Protein AF-A0A931TRR0-F1 (afdb_monomer_lite)

Sequence (101 aa):
MIHKNVLIITSWSFNDALIQTYTLPYVEMISKQLSKDSKIFLVTLDREKSKNLVLNPKINLISFDYYPLGFKGIVMWLKLLFGLKRLIYKELIVTSLMLSQ

Structure (mmCIF, N/CA/C/O backbone):
data_AF-A0A931TRR0-F1
#
_entry.id   AF-A0A931TRR0-F1
#
loop_
_atom_site.group_PDB
_atom_site.id
_atom_site.type_symbol
_atom_site.label_atom_id
_atom_site.label_alt_id
_atom_site.label_comp_id
_atom_site.label_asym_id
_atom_site.label_entity_id
_atom_site.label_seq_id
_atom_site.pdbx_PDB_ins_code
_atom_site.Cartn_x
_atom_site.Cartn_y
_atom_site.Cartn_z
_atom_site.occupancy
_atom_site.B_iso_or_equiv
_atom_site.auth_seq_id
_atom_site.auth_comp_id
_atom_site.auth_asym_id
_atom_site.auth_atom_id
_atom_site.pdbx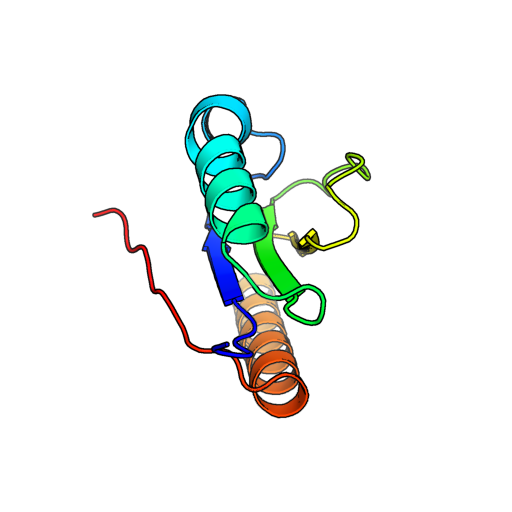_PDB_model_num
ATOM 1 N N . MET A 1 1 ? -21.261 -1.581 15.548 1.00 47.62 1 MET A N 1
ATOM 2 C CA . MET A 1 1 ? -20.104 -1.065 14.781 1.00 47.62 1 MET A CA 1
ATOM 3 C C . MET A 1 1 ? -19.892 -1.968 13.584 1.00 47.62 1 MET A C 1
ATOM 5 O O . MET A 1 1 ? -20.036 -3.174 13.716 1.00 47.62 1 MET A O 1
ATOM 9 N N . ILE A 1 2 ? -19.638 -1.395 12.414 1.00 50.09 2 ILE A N 1
ATOM 10 C CA . ILE A 1 2 ? -19.517 -2.160 11.176 1.00 50.09 2 ILE A CA 1
ATOM 11 C C . ILE A 1 2 ? -18.105 -2.769 11.119 1.00 50.09 2 ILE A C 1
ATOM 13 O O . ILE A 1 2 ? -17.133 -2.055 10.881 1.00 50.09 2 ILE A O 1
ATOM 17 N N . HIS A 1 3 ? -17.993 -4.077 11.358 1.00 60.91 3 HIS A N 1
ATOM 18 C CA . HIS A 1 3 ? -16.758 -4.836 11.152 1.00 60.91 3 HIS A CA 1
ATOM 19 C C . HIS A 1 3 ? -16.565 -5.050 9.652 1.00 60.91 3 HIS A C 1
ATOM 21 O O . HIS A 1 3 ? -17.121 -5.973 9.062 1.00 60.91 3 HIS A O 1
ATOM 27 N N . LYS A 1 4 ? -15.837 -4.135 9.014 1.00 71.00 4 LYS A N 1
ATOM 28 C CA . LYS A 1 4 ? -15.467 -4.247 7.603 1.00 71.00 4 LYS A CA 1
ATOM 29 C C . LYS A 1 4 ? -13.958 -4.181 7.477 1.00 71.00 4 LYS A C 1
ATOM 31 O O . LYS A 1 4 ? -13.335 -3.262 8.008 1.00 71.00 4 LYS A O 1
ATOM 36 N N . ASN A 1 5 ? -13.398 -5.160 6.786 1.00 77.62 5 ASN A N 1
ATOM 37 C CA . ASN A 1 5 ? -12.049 -5.076 6.258 1.00 77.62 5 ASN A CA 1
ATOM 38 C C . ASN A 1 5 ? -12.088 -4.251 4.968 1.00 77.62 5 ASN A C 1
ATOM 40 O O . ASN A 1 5 ? -13.082 -4.300 4.237 1.00 77.62 5 ASN A O 1
ATOM 44 N N . VAL A 1 6 ? -11.034 -3.479 4.709 1.00 78.62 6 VAL A N 1
ATOM 45 C CA . VAL A 1 6 ? -10.946 -2.566 3.559 1.00 78.62 6 VAL A CA 1
ATOM 46 C C . VAL A 1 6 ? -9.760 -2.964 2.691 1.00 78.62 6 VAL A C 1
ATOM 48 O O . VAL A 1 6 ? -8.672 -3.209 3.202 1.00 78.62 6 VAL A O 1
ATOM 51 N N . LEU A 1 7 ? -9.976 -3.030 1.378 1.00 81.50 7 LEU A N 1
ATOM 52 C CA . LEU A 1 7 ? -8.949 -3.309 0.379 1.00 81.50 7 LEU A CA 1
ATOM 53 C C . LEU A 1 7 ? -8.812 -2.081 -0.504 1.00 81.50 7 LEU A C 1
ATOM 55 O O . LEU A 1 7 ? -9.767 -1.690 -1.173 1.00 81.50 7 LEU A O 1
ATOM 59 N N . ILE A 1 8 ? -7.623 -1.501 -0.504 1.00 80.06 8 ILE A N 1
ATOM 60 C CA . ILE A 1 8 ? -7.266 -0.346 -1.317 1.00 80.06 8 ILE A CA 1
ATOM 61 C C . ILE A 1 8 ? -6.260 -0.843 -2.343 1.00 80.06 8 ILE A C 1
ATOM 63 O O . ILE A 1 8 ? -5.245 -1.417 -1.967 1.00 80.06 8 ILE A O 1
ATOM 67 N N . ILE A 1 9 ? -6.549 -0.662 -3.628 1.00 76.69 9 ILE A N 1
ATOM 68 C CA . ILE A 1 9 ? -5.662 -1.070 -4.720 1.00 76.69 9 ILE A CA 1
ATOM 69 C C . ILE A 1 9 ? -5.211 0.196 -5.433 1.00 76.69 9 ILE A C 1
ATOM 71 O O . ILE A 1 9 ? -6.048 0.999 -5.836 1.00 76.69 9 ILE A O 1
ATOM 75 N N . THR A 1 10 ? -3.905 0.366 -5.596 1.00 76.19 10 THR A N 1
ATOM 76 C CA . THR A 1 10 ? -3.330 1.493 -6.330 1.00 76.19 10 THR A CA 1
ATOM 77 C C . THR A 1 10 ? -2.246 1.023 -7.293 1.00 76.19 10 THR A C 1
ATOM 79 O O . THR A 1 10 ? -1.494 0.086 -7.015 1.00 76.19 10 THR A O 1
ATOM 82 N N . SER A 1 11 ? -2.185 1.674 -8.455 1.00 70.38 11 SER A N 1
ATOM 83 C CA . SER A 1 11 ? -1.156 1.454 -9.474 1.00 70.38 11 SER A CA 1
ATOM 84 C C . SER A 1 11 ? 0.151 2.195 -9.190 1.00 70.38 11 SER A C 1
ATOM 86 O O . SER A 1 11 ? 1.103 2.047 -9.950 1.00 70.38 11 SER A O 1
ATOM 88 N N . TRP A 1 12 ? 0.178 3.024 -8.148 1.00 72.19 12 TRP A N 1
ATOM 89 C CA . TRP A 1 12 ? 1.322 3.850 -7.787 1.00 72.19 12 TRP A CA 1
ATOM 90 C C . TRP A 1 12 ? 2.212 3.152 -6.757 1.00 72.19 12 TRP A C 1
ATOM 92 O O . TRP A 1 12 ? 1.729 2.397 -5.905 1.00 72.19 12 TRP A O 1
ATOM 102 N N . SER A 1 13 ? 3.511 3.451 -6.814 1.00 73.44 13 SER A N 1
ATOM 103 C CA . SER A 1 13 ? 4.470 3.019 -5.797 1.00 73.44 13 SER A CA 1
ATOM 104 C C . SER A 1 13 ? 4.087 3.597 -4.437 1.00 73.44 13 SER A C 1
ATOM 106 O O . SER A 1 13 ? 3.710 4.763 -4.327 1.00 73.44 13 SER A O 1
ATOM 108 N N . PHE A 1 14 ? 4.235 2.806 -3.372 1.00 74.25 14 PHE A N 1
ATOM 109 C CA . PHE A 1 14 ? 4.024 3.320 -2.016 1.00 74.25 14 PHE A CA 1
ATOM 110 C C . PHE A 1 14 ? 5.040 4.415 -1.658 1.00 74.25 14 PHE A C 1
ATOM 112 O O . PHE A 1 14 ? 4.746 5.316 -0.877 1.00 74.25 14 PHE A O 1
ATOM 119 N N . ASN A 1 15 ? 6.237 4.345 -2.244 1.00 73.31 15 ASN A N 1
ATOM 120 C CA . ASN A 1 15 ? 7.299 5.307 -1.992 1.00 73.31 15 ASN A CA 1
ATOM 121 C C . ASN A 1 15 ? 7.140 6.601 -2.810 1.00 73.31 15 ASN A C 1
ATOM 123 O O . ASN A 1 15 ? 7.952 7.511 -2.667 1.00 73.31 15 ASN A O 1
ATOM 127 N N . ASP A 1 16 ? 6.109 6.694 -3.653 1.00 75.12 16 ASP A N 1
ATOM 128 C CA . ASP A 1 16 ? 5.821 7.898 -4.421 1.00 75.12 16 ASP A CA 1
ATOM 129 C C . ASP A 1 16 ? 5.422 9.050 -3.481 1.00 75.12 16 ASP A C 1
ATOM 131 O O . ASP A 1 16 ? 4.552 8.903 -2.613 1.00 75.12 16 ASP A O 1
ATOM 135 N N . ALA A 1 17 ? 6.053 10.214 -3.654 1.00 76.31 17 ALA A N 1
ATOM 136 C CA . ALA A 1 17 ? 5.791 11.398 -2.840 1.00 76.31 17 ALA A CA 1
ATOM 137 C C . ALA A 1 17 ? 4.318 11.834 -2.920 1.00 76.31 17 ALA A C 1
ATOM 139 O O . ALA A 1 17 ? 3.769 12.344 -1.939 1.00 76.31 17 ALA A O 1
ATOM 140 N N . LEU A 1 18 ? 3.649 11.585 -4.050 1.00 75.56 18 LEU A N 1
ATOM 141 C CA . LEU A 1 18 ? 2.230 11.891 -4.221 1.00 75.56 18 LEU A CA 1
ATOM 142 C C . LEU A 1 18 ? 1.339 10.961 -3.389 1.00 75.56 18 LEU A C 1
ATOM 144 O O . LEU A 1 18 ? 0.372 11.415 -2.775 1.00 75.56 18 LEU A O 1
ATOM 148 N N . ILE A 1 19 ? 1.684 9.674 -3.302 1.00 74.88 19 ILE A N 1
ATOM 149 C CA . ILE A 1 19 ? 0.956 8.707 -2.472 1.00 74.88 19 ILE A CA 1
ATOM 150 C C . ILE A 1 19 ? 1.121 9.052 -0.991 1.00 74.88 19 ILE A C 1
ATOM 152 O O . ILE A 1 19 ? 0.128 9.079 -0.262 1.00 74.88 19 ILE A O 1
ATOM 156 N N . GLN A 1 20 ? 2.338 9.379 -0.553 1.00 77.12 20 GLN A N 1
ATOM 157 C CA . GLN A 1 20 ? 2.594 9.746 0.842 1.00 77.12 20 GLN A CA 1
ATOM 158 C C . GLN A 1 20 ? 1.909 11.058 1.242 1.00 77.12 20 GLN A C 1
ATOM 160 O O . GLN A 1 20 ? 1.362 11.147 2.338 1.00 77.12 20 GLN A O 1
ATOM 165 N N . THR A 1 21 ? 1.892 12.056 0.355 1.00 79.69 21 THR A N 1
ATOM 166 C CA . THR A 1 21 ? 1.337 13.382 0.672 1.00 79.69 21 THR A CA 1
ATOM 167 C C . THR A 1 21 ? -0.186 13.416 0.579 1.00 79.69 21 THR A C 1
ATOM 169 O O . THR A 1 21 ? -0.833 14.078 1.387 1.00 79.69 21 THR A O 1
ATOM 172 N N . TYR A 1 22 ? -0.775 12.700 -0.385 1.00 77.38 22 TYR A N 1
ATOM 173 C CA . TYR A 1 22 ? -2.211 12.791 -0.648 1.00 77.38 22 TYR A CA 1
ATOM 174 C C . TYR A 1 22 ? -2.983 11.545 -0.258 1.00 77.38 22 TYR A C 1
ATOM 176 O O . TYR A 1 22 ? -4.068 11.677 0.281 1.00 77.38 22 TYR A O 1
ATOM 184 N N . THR A 1 23 ? -2.469 10.339 -0.493 1.00 80.81 23 THR A N 1
ATOM 185 C CA . THR A 1 23 ? -3.260 9.112 -0.286 1.00 80.81 23 THR A CA 1
ATOM 186 C C . THR A 1 23 ? -3.170 8.613 1.150 1.00 80.81 23 THR A C 1
ATOM 188 O O . THR A 1 23 ? -4.191 8.281 1.753 1.00 80.81 23 THR A O 1
ATOM 191 N N . LEU A 1 24 ? -1.966 8.591 1.725 1.00 81.31 24 LEU A N 1
ATOM 192 C CA . LEU A 1 24 ? -1.731 8.048 3.061 1.00 81.31 24 LEU A CA 1
ATOM 193 C C . LEU A 1 24 ? -2.568 8.735 4.162 1.00 81.31 24 LEU A C 1
ATOM 195 O O . LEU A 1 24 ? -3.178 8.005 4.948 1.00 81.31 24 LEU A O 1
ATOM 199 N N . PRO A 1 25 ? -2.725 10.077 4.190 1.00 82.69 25 PRO A N 1
ATOM 200 C CA . PRO A 1 25 ? -3.578 10.736 5.179 1.00 82.69 25 PRO A CA 1
ATOM 201 C C . PRO A 1 25 ? -5.036 10.263 5.129 1.00 82.69 25 PRO A C 1
ATOM 203 O O . PRO A 1 25 ? -5.654 10.058 6.175 1.00 82.69 25 PRO A O 1
ATOM 206 N N . TYR A 1 26 ? -5.587 10.009 3.935 1.00 82.19 26 TYR A N 1
ATOM 207 C CA . TYR A 1 26 ? -6.947 9.475 3.809 1.00 82.19 26 TYR A CA 1
ATOM 208 C C . TYR A 1 26 ? -7.043 8.037 4.319 1.00 82.19 26 TYR A C 1
ATOM 210 O O . TYR A 1 26 ? -7.995 7.705 5.026 1.00 82.19 26 TYR A O 1
ATOM 218 N N . VAL A 1 27 ? -6.053 7.188 4.023 1.00 82.06 27 VAL A N 1
ATOM 219 C CA . VAL A 1 27 ? -6.013 5.809 4.541 1.00 82.06 27 VAL A CA 1
ATOM 220 C C . VAL A 1 27 ? -5.960 5.806 6.070 1.00 82.06 27 VAL A C 1
ATOM 222 O O . VAL A 1 27 ? -6.667 5.032 6.720 1.00 82.06 27 VAL A O 1
ATOM 225 N N . GLU A 1 28 ? -5.182 6.710 6.665 1.00 83.56 28 GLU A N 1
ATOM 226 C CA . GLU A 1 28 ? -5.128 6.882 8.114 1.00 83.56 28 GLU A CA 1
ATOM 227 C C . GLU A 1 28 ? -6.456 7.374 8.696 1.00 83.56 28 GLU A C 1
ATOM 229 O O . GLU A 1 28 ? -6.908 6.838 9.711 1.00 83.56 28 GLU A O 1
ATOM 234 N N . MET A 1 29 ? -7.120 8.343 8.059 1.00 82.69 29 MET A N 1
ATOM 235 C CA . MET A 1 29 ? -8.448 8.807 8.481 1.00 82.69 29 MET A CA 1
ATOM 236 C C . MET A 1 29 ? -9.480 7.675 8.451 1.00 82.69 29 MET A C 1
ATOM 238 O O . MET A 1 29 ? -10.221 7.496 9.419 1.00 82.69 29 MET A O 1
ATOM 242 N N . ILE A 1 30 ? -9.474 6.857 7.395 1.00 81.25 30 ILE A N 1
ATOM 243 C CA . ILE A 1 30 ? -10.324 5.665 7.287 1.00 81.25 30 ILE A CA 1
ATOM 244 C C . ILE A 1 30 ? -10.001 4.682 8.423 1.00 81.25 30 ILE A C 1
ATOM 246 O O . ILE A 1 30 ? -10.907 4.184 9.090 1.00 81.25 30 ILE A O 1
ATOM 250 N N . SER A 1 31 ? -8.716 4.454 8.723 1.00 81.75 31 SER A N 1
ATOM 251 C CA . SER A 1 31 ? -8.287 3.546 9.802 1.00 81.75 31 SER A CA 1
ATOM 252 C C . SER A 1 31 ? -8.791 3.952 11.193 1.00 81.75 31 SER A C 1
ATOM 254 O O . SER A 1 31 ? -9.052 3.085 12.034 1.00 81.75 31 SER A O 1
ATOM 256 N N . LYS A 1 32 ? -8.957 5.262 11.426 1.00 83.19 32 LYS A N 1
ATOM 257 C CA . LYS A 1 32 ? -9.477 5.826 12.680 1.00 83.19 32 LYS A CA 1
ATOM 258 C C . LYS A 1 32 ? -10.988 5.634 12.824 1.00 83.19 32 LYS A C 1
ATOM 260 O O . LYS A 1 32 ? -11.470 5.532 13.947 1.00 83.19 32 LYS A O 1
ATOM 265 N N . GLN A 1 33 ? -11.723 5.566 11.714 1.00 81.88 33 GLN A N 1
ATOM 266 C CA . GLN A 1 33 ? -13.176 5.341 11.699 1.00 81.88 33 GLN A CA 1
ATOM 267 C C . GLN A 1 33 ? -13.560 3.856 11.729 1.00 81.88 33 GLN A C 1
ATOM 269 O O . GLN A 1 33 ? -14.691 3.504 12.068 1.00 81.88 33 GLN A O 1
ATOM 274 N N . LEU A 1 34 ? -12.625 2.975 11.380 1.00 79.00 34 LEU A N 1
ATOM 275 C CA . LEU A 1 34 ? -12.823 1.534 11.411 1.00 79.00 34 LEU A CA 1
ATOM 276 C C . LEU A 1 34 ? -12.714 0.962 12.833 1.00 79.00 34 LEU A C 1
ATOM 278 O O . LEU A 1 34 ? -11.951 1.439 13.679 1.00 79.00 34 LEU A O 1
ATOM 282 N N . SER A 1 35 ? -13.459 -0.122 13.077 1.00 76.81 35 SER A N 1
ATOM 283 C CA . SER A 1 35 ? -13.418 -0.862 14.344 1.00 76.81 35 SER A CA 1
ATOM 284 C C . SER A 1 35 ? -11.995 -1.342 14.684 1.00 76.81 35 SER A C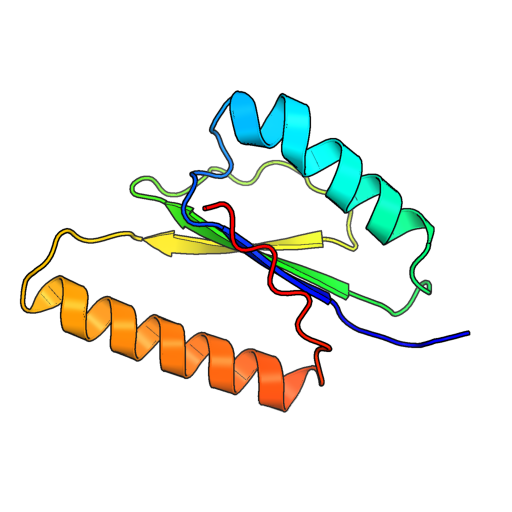 1
ATOM 286 O O . SER A 1 35 ? -11.124 -1.423 13.815 1.00 76.81 35 SER A O 1
ATOM 288 N N . LYS A 1 36 ? -11.706 -1.631 15.961 1.00 73.94 36 LYS A N 1
ATOM 289 C CA . LYS A 1 36 ? -10.363 -2.091 16.373 1.00 73.94 36 LYS A CA 1
ATOM 290 C C . LYS A 1 36 ? -9.937 -3.389 15.677 1.00 73.94 36 LYS A C 1
ATOM 292 O O . LYS A 1 36 ? -8.751 -3.532 15.407 1.00 73.94 36 LYS A O 1
ATOM 297 N N . ASP A 1 37 ? -10.898 -4.234 15.315 1.00 76.81 37 ASP A N 1
ATOM 298 C CA . ASP A 1 37 ? -10.667 -5.525 14.655 1.00 76.81 37 ASP A CA 1
ATOM 299 C C . ASP A 1 37 ? -10.618 -5.437 13.120 1.00 76.81 37 ASP A C 1
ATOM 301 O O . ASP A 1 37 ? -10.283 -6.411 12.449 1.00 76.81 37 ASP A O 1
ATOM 305 N N . SER A 1 38 ? -10.949 -4.277 12.547 1.00 77.50 38 SER A N 1
ATOM 306 C CA . SER A 1 38 ? -10.898 -4.049 11.102 1.00 77.50 38 SER A CA 1
ATOM 307 C C . SER A 1 38 ? -9.461 -3.876 10.614 1.00 77.50 38 SER A C 1
ATOM 309 O O . SER A 1 38 ? -8.696 -3.085 11.171 1.00 77.50 38 SER A O 1
ATOM 311 N N . LYS A 1 39 ? -9.127 -4.542 9.506 1.00 78.50 39 LYS A N 1
ATOM 312 C CA . LYS A 1 39 ? -7.834 -4.416 8.820 1.00 78.50 39 LYS A CA 1
ATOM 313 C C . LYS A 1 39 ? -7.975 -3.633 7.519 1.00 78.50 39 LYS A C 1
ATOM 315 O O . LYS A 1 39 ? -8.958 -3.796 6.791 1.00 78.50 39 LYS A O 1
ATOM 320 N N . ILE A 1 40 ? -6.966 -2.825 7.207 1.00 81.12 40 ILE A N 1
ATOM 321 C CA . ILE A 1 40 ? -6.809 -2.209 5.888 1.00 81.12 40 ILE A CA 1
ATOM 322 C C . ILE A 1 40 ? -5.694 -2.943 5.152 1.00 81.12 40 ILE A C 1
ATOM 324 O O . ILE A 1 40 ? -4.586 -3.068 5.666 1.00 81.12 40 ILE A O 1
ATOM 328 N N . PHE A 1 41 ? -5.980 -3.406 3.943 1.00 80.19 41 PHE A N 1
ATOM 329 C CA . PHE A 1 41 ? -5.009 -3.998 3.035 1.00 80.19 41 PHE A CA 1
ATOM 330 C C . PHE A 1 41 ? -4.739 -3.007 1.908 1.00 80.19 41 PHE A C 1
ATOM 332 O O . PHE A 1 41 ? -5.625 -2.743 1.095 1.00 80.19 41 PHE A O 1
ATOM 339 N N . LEU A 1 42 ? -3.535 -2.443 1.873 1.00 79.50 42 LEU A N 1
ATOM 340 C CA . LEU A 1 42 ? -3.106 -1.530 0.819 1.00 79.50 42 LEU A CA 1
ATOM 341 C C . LEU A 1 42 ? -2.253 -2.305 -0.181 1.00 79.50 42 LEU A C 1
ATOM 343 O O . LEU A 1 42 ? -1.117 -2.669 0.111 1.00 79.50 42 LEU A O 1
ATOM 347 N N . VAL A 1 43 ? -2.827 -2.578 -1.346 1.00 78.62 43 VAL A N 1
ATOM 348 C CA . VAL A 1 43 ? -2.171 -3.262 -2.453 1.00 78.62 43 VAL A CA 1
ATOM 349 C C . VAL A 1 43 ? -1.569 -2.225 -3.387 1.00 78.62 43 VAL A C 1
ATOM 351 O O . VAL A 1 43 ? -2.301 -1.433 -3.983 1.00 78.62 43 VAL A O 1
ATOM 354 N N . THR A 1 44 ? -0.249 -2.251 -3.535 1.00 77.44 44 THR A N 1
ATOM 355 C CA . THR A 1 44 ? 0.473 -1.373 -4.460 1.00 77.44 44 THR A CA 1
ATOM 356 C C . THR A 1 44 ? 1.128 -2.185 -5.568 1.00 77.44 44 THR A C 1
ATOM 358 O O . THR A 1 44 ? 1.642 -3.284 -5.344 1.00 77.44 44 THR A O 1
ATOM 361 N N . LEU A 1 45 ? 1.087 -1.652 -6.785 1.00 72.38 45 LEU A N 1
ATOM 362 C CA . LEU A 1 45 ? 1.859 -2.156 -7.916 1.00 72.38 45 LEU A CA 1
ATOM 363 C C . LEU A 1 45 ? 3.141 -1.342 -7.995 1.00 72.38 45 LEU A C 1
ATOM 365 O O . LEU A 1 45 ? 3.116 -0.184 -8.399 1.00 72.38 45 LEU A O 1
ATOM 369 N N . ASP A 1 46 ? 4.251 -1.939 -7.584 1.00 67.62 46 ASP A N 1
ATOM 370 C CA . ASP A 1 46 ? 5.526 -1.242 -7.503 1.00 67.62 46 ASP A CA 1
ATOM 371 C C . ASP A 1 46 ? 6.563 -1.943 -8.375 1.0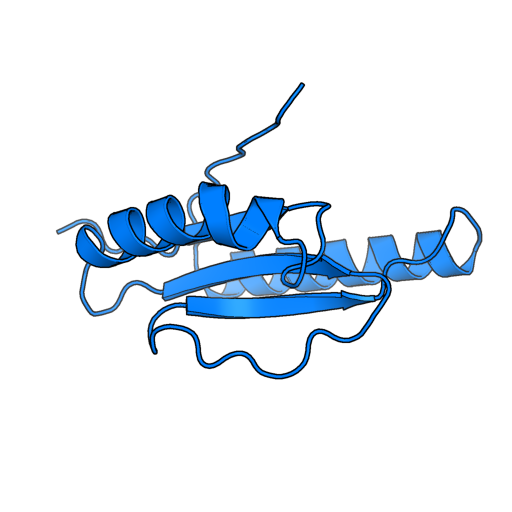0 67.62 46 ASP A C 1
ATOM 373 O O . ASP A 1 46 ? 6.606 -3.168 -8.436 1.00 67.62 46 ASP A O 1
ATOM 377 N N . ARG A 1 47 ? 7.392 -1.184 -9.092 1.00 62.91 47 ARG A N 1
ATOM 378 C CA . ARG A 1 47 ? 8.521 -1.772 -9.840 1.00 62.91 47 ARG A CA 1
ATOM 379 C C . ARG A 1 47 ? 9.690 -2.084 -8.915 1.00 62.91 47 ARG A C 1
ATOM 381 O O . ARG A 1 47 ? 10.514 -2.934 -9.240 1.00 62.91 47 ARG A O 1
ATOM 388 N N . GLU A 1 48 ? 9.744 -1.413 -7.770 1.00 59.94 48 GLU A N 1
ATOM 389 C CA . GLU A 1 48 ? 10.763 -1.608 -6.755 1.00 59.94 48 GLU A CA 1
ATOM 390 C C . GLU A 1 48 ? 10.121 -2.152 -5.481 1.00 59.94 48 GLU A C 1
ATOM 392 O O . GLU A 1 4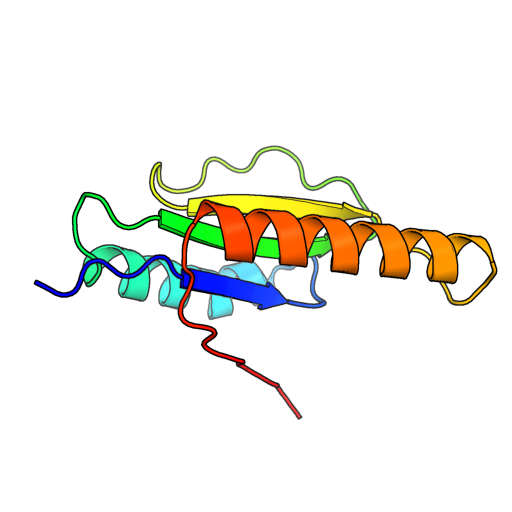8 ? 9.030 -1.747 -5.083 1.00 59.94 48 GLU A O 1
ATOM 397 N N . LYS A 1 49 ? 10.796 -3.088 -4.806 1.00 57.28 49 LYS A N 1
ATOM 398 C CA . LYS A 1 49 ? 10.325 -3.575 -3.508 1.00 57.28 49 LYS A CA 1
ATOM 399 C C . LYS A 1 49 ? 10.381 -2.426 -2.508 1.00 57.28 49 LYS A C 1
ATOM 401 O O . LYS A 1 49 ? 11.448 -2.105 -1.987 1.00 57.28 49 LYS A O 1
ATOM 406 N N . SER A 1 50 ? 9.222 -1.829 -2.246 1.00 54.62 50 SER A N 1
ATOM 407 C CA . SER A 1 50 ? 9.029 -0.845 -1.188 1.00 54.62 50 SER A CA 1
ATOM 408 C C . SER A 1 50 ? 9.632 -1.379 0.118 1.00 54.62 50 SER A C 1
ATOM 410 O O . SER A 1 50 ? 9.242 -2.438 0.620 1.00 54.62 50 SER A O 1
ATOM 412 N N . LYS A 1 51 ? 10.653 -0.679 0.629 1.00 52.16 51 LYS A N 1
ATOM 413 C CA . LYS A 1 51 ? 11.250 -0.956 1.940 1.00 52.16 51 LYS A CA 1
ATOM 414 C C . LYS A 1 51 ? 10.162 -0.785 2.994 1.00 52.16 51 LYS A C 1
ATOM 416 O O . LYS A 1 51 ? 9.401 0.169 2.900 1.00 52.16 51 LYS A O 1
ATOM 421 N N . ASN A 1 52 ? 10.125 -1.692 3.975 1.00 51.38 52 ASN A N 1
ATOM 422 C CA . ASN A 1 52 ? 9.213 -1.684 5.125 1.00 51.38 52 ASN A CA 1
ATOM 423 C C . ASN A 1 52 ? 9.135 -0.294 5.776 1.00 51.38 52 ASN A C 1
ATOM 425 O O . ASN A 1 52 ? 9.887 0.019 6.697 1.00 51.38 52 ASN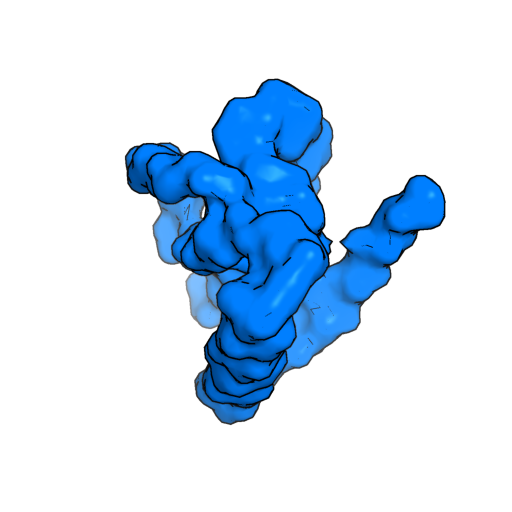 A O 1
ATOM 429 N N . LEU A 1 53 ? 8.231 0.544 5.284 1.00 56.53 53 LEU A N 1
ATOM 430 C CA . LEU A 1 53 ? 7.849 1.782 5.927 1.00 56.53 53 LEU A CA 1
ATOM 431 C C . LEU A 1 53 ? 6.877 1.384 7.032 1.00 56.53 53 LEU A C 1
ATOM 433 O O . LEU A 1 53 ? 5.919 0.644 6.798 1.00 56.53 53 LEU A O 1
ATOM 437 N N . VAL A 1 54 ? 7.197 1.797 8.256 1.00 52.84 54 VAL A N 1
ATOM 438 C CA . VAL A 1 54 ? 6.435 1.471 9.462 1.00 52.84 54 VAL A CA 1
ATOM 439 C C . VAL A 1 54 ? 5.070 2.143 9.354 1.00 52.84 54 VAL A C 1
ATOM 441 O O . VAL A 1 54 ? 4.894 3.305 9.701 1.00 52.84 54 VAL A O 1
ATOM 444 N N . LEU A 1 55 ? 4.113 1.409 8.802 1.00 62.31 55 LEU A N 1
ATOM 445 C CA . LEU A 1 55 ? 2.715 1.793 8.748 1.00 62.31 55 LEU A CA 1
ATOM 446 C C . LEU A 1 55 ? 2.043 1.490 10.088 1.00 62.31 55 LEU A C 1
ATOM 448 O O . LEU A 1 55 ? 2.501 0.647 10.864 1.00 62.31 55 LEU A O 1
ATOM 452 N N . ASN A 1 56 ? 0.927 2.174 10.347 1.00 63.94 56 ASN A N 1
ATOM 453 C CA . ASN A 1 56 ? 0.042 1.865 11.468 1.00 63.94 56 ASN A CA 1
ATOM 454 C C . ASN A 1 56 ? -0.199 0.344 11.563 1.00 63.94 56 ASN A C 1
ATOM 456 O O . ASN A 1 56 ? -0.444 -0.284 10.533 1.00 63.94 56 ASN A O 1
ATOM 460 N N . PRO A 1 57 ? -0.253 -0.254 12.768 1.00 68.06 57 PRO A N 1
ATOM 461 C CA . PRO A 1 57 ? -0.390 -1.707 12.946 1.00 68.06 57 PRO A CA 1
ATOM 462 C C . PRO A 1 57 ? -1.685 -2.298 12.354 1.00 68.06 57 PRO A C 1
ATOM 464 O O . PRO A 1 57 ? -1.827 -3.513 12.256 1.00 68.06 57 PRO A O 1
ATOM 467 N N . LYS A 1 58 ? -2.641 -1.448 11.955 1.00 69.94 58 LYS A N 1
ATOM 468 C CA . LYS A 1 58 ? -3.882 -1.831 11.267 1.00 69.94 58 LYS A CA 1
ATOM 469 C C . LYS A 1 58 ? -3.777 -1.874 9.735 1.00 69.94 58 LYS A C 1
ATOM 471 O O . LYS A 1 58 ? -4.709 -2.360 9.091 1.00 69.94 58 LYS A O 1
ATOM 476 N N . ILE A 1 59 ? -2.709 -1.328 9.152 1.00 73.50 59 ILE A N 1
ATOM 477 C CA . ILE A 1 59 ? -2.521 -1.209 7.704 1.00 73.50 59 ILE A CA 1
ATOM 478 C C . ILE A 1 59 ? -1.476 -2.233 7.263 1.00 73.50 59 ILE A C 1
ATOM 480 O O . ILE A 1 59 ? -0.288 -2.092 7.538 1.00 73.50 59 ILE A O 1
ATOM 484 N N . ASN A 1 60 ? -1.926 -3.251 6.540 1.00 75.94 60 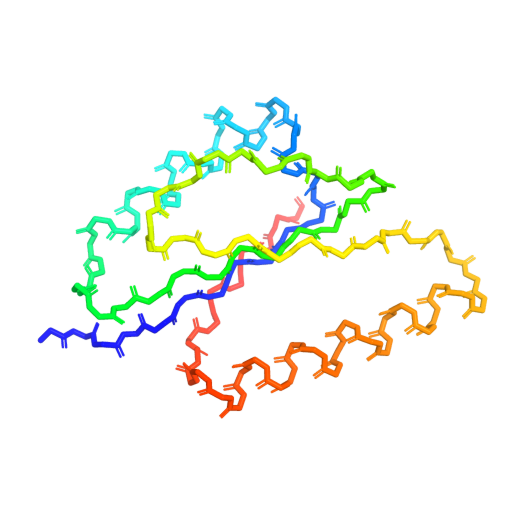ASN A N 1
ATOM 485 C CA . ASN A 1 60 ? -1.064 -4.246 5.920 1.00 75.94 60 ASN A CA 1
ATOM 486 C C . ASN A 1 60 ? -0.769 -3.830 4.477 1.00 75.94 60 ASN A C 1
ATOM 488 O O . ASN A 1 60 ? -1.666 -3.834 3.630 1.00 75.94 60 ASN A O 1
ATOM 492 N N . LEU A 1 61 ? 0.489 -3.490 4.195 1.00 73.56 61 LEU A N 1
ATOM 493 C CA . LEU A 1 61 ? 0.962 -3.223 2.839 1.00 73.56 61 LEU A CA 1
ATOM 494 C C . LEU A 1 61 ? 1.230 -4.546 2.112 1.00 73.56 61 LEU A C 1
ATOM 496 O O . LEU A 1 61 ? 1.948 -5.408 2.616 1.00 73.56 61 LEU A O 1
ATOM 500 N N . ILE A 1 62 ? 0.676 -4.696 0.913 1.00 74.62 62 ILE A N 1
ATOM 501 C CA . ILE A 1 62 ? 0.946 -5.817 0.015 1.00 74.62 62 ILE A CA 1
ATOM 502 C C . ILE A 1 62 ? 1.468 -5.232 -1.296 1.00 74.62 62 ILE A C 1
ATOM 504 O O . ILE A 1 62 ? 0.697 -4.762 -2.128 1.00 74.62 62 ILE A O 1
ATOM 508 N N . SER A 1 63 ? 2.782 -5.258 -1.489 1.00 72.75 63 SER A N 1
ATOM 509 C CA . SER A 1 63 ? 3.399 -4.832 -2.742 1.00 72.75 63 SER A CA 1
ATOM 510 C C . SER A 1 63 ? 3.486 -5.996 -3.729 1.00 72.75 63 SER A C 1
ATOM 512 O O . SER A 1 63 ? 3.866 -7.116 -3.377 1.00 72.75 63 SER A O 1
ATOM 514 N N . PHE A 1 64 ? 3.126 -5.733 -4.983 1.00 71.06 64 PHE A N 1
ATOM 515 C CA . PHE A 1 64 ? 3.347 -6.639 -6.104 1.00 71.06 64 PHE A CA 1
ATOM 516 C C . PHE A 1 64 ? 4.350 -6.021 -7.073 1.00 71.06 64 PHE A C 1
ATOM 518 O O . PHE A 1 64 ? 4.176 -4.877 -7.488 1.00 71.06 64 PHE A O 1
ATOM 525 N N . ASP A 1 65 ? 5.354 -6.809 -7.461 1.00 71.38 65 ASP A N 1
ATOM 526 C CA . ASP A 1 65 ? 6.355 -6.413 -8.453 1.00 71.38 65 ASP A CA 1
ATOM 527 C C . ASP A 1 65 ? 5.678 -6.212 -9.825 1.00 71.38 65 ASP A C 1
ATOM 529 O O . ASP A 1 65 ? 5.184 -7.176 -10.419 1.00 71.38 65 ASP A O 1
ATOM 533 N N . TYR A 1 66 ? 5.643 -4.975 -10.331 1.00 68.38 66 TYR A N 1
ATOM 534 C CA . TYR A 1 66 ? 5.073 -4.627 -11.633 1.00 68.38 66 TYR A CA 1
ATOM 535 C C . TYR A 1 66 ? 6.020 -5.014 -12.778 1.00 68.38 66 TYR A C 1
ATOM 537 O O . TYR A 1 66 ? 7.153 -4.535 -12.853 1.00 68.38 66 TYR A O 1
ATOM 545 N N . TYR A 1 67 ? 5.528 -5.805 -13.735 1.00 65.19 67 TYR A N 1
ATOM 546 C CA . TYR A 1 67 ? 6.245 -6.167 -14.960 1.00 65.19 67 TYR A CA 1
ATOM 547 C C . TYR A 1 67 ? 5.566 -5.554 -16.196 1.00 65.19 67 TYR A C 1
ATOM 549 O O . TYR A 1 67 ? 4.342 -5.656 -16.321 1.00 65.19 67 TYR A O 1
ATOM 557 N N . PRO A 1 68 ? 6.328 -4.962 -17.140 1.00 67.00 68 PRO A N 1
ATOM 558 C CA . PRO A 1 68 ? 5.772 -4.471 -18.399 1.00 67.00 68 PRO A CA 1
ATOM 559 C C . PRO A 1 68 ? 5.117 -5.602 -19.215 1.00 67.00 68 PRO A C 1
ATOM 561 O O . PRO A 1 68 ? 5.470 -6.778 -19.077 1.00 67.00 68 PRO A O 1
ATOM 564 N N . LEU A 1 69 ? 4.141 -5.229 -20.054 1.00 57.28 69 LEU A N 1
ATOM 565 C CA . LEU A 1 69 ? 3.311 -6.130 -20.864 1.00 57.28 69 LEU A CA 1
ATOM 566 C C . LEU A 1 69 ? 4.160 -7.125 -21.678 1.00 57.28 69 LEU A C 1
ATOM 568 O O . LEU A 1 69 ? 4.893 -6.757 -22.589 1.00 57.28 69 LEU A O 1
ATOM 572 N N . GLY A 1 70 ? 4.033 -8.404 -21.323 1.00 74.38 70 GLY A N 1
ATOM 573 C CA . GLY A 1 70 ? 4.695 -9.560 -21.928 1.00 74.38 70 GLY A CA 1
ATOM 574 C C . GLY A 1 70 ? 4.250 -10.846 -21.220 1.00 74.38 70 GLY A C 1
ATOM 575 O O . GLY A 1 70 ? 3.441 -10.789 -20.292 1.00 74.38 70 GLY A O 1
ATOM 576 N N . PHE A 1 71 ? 4.794 -12.012 -21.586 1.00 76.69 71 PHE A N 1
ATOM 577 C CA . PHE A 1 71 ? 4.449 -13.291 -20.929 1.00 76.69 71 PHE A CA 1
ATOM 578 C C . PHE A 1 71 ? 4.622 -13.246 -19.399 1.00 76.69 71 PHE A C 1
ATOM 580 O O . PHE A 1 71 ? 3.787 -13.762 -18.658 1.00 76.69 71 PHE A O 1
ATOM 587 N N . LYS A 1 72 ? 5.661 -12.555 -18.910 1.00 75.06 72 LYS A N 1
ATOM 588 C CA . LYS A 1 72 ? 5.882 -12.327 -17.471 1.00 75.06 72 LYS A CA 1
ATOM 589 C C . LYS A 1 72 ? 4.790 -11.453 -16.836 1.00 75.06 72 LYS A C 1
ATOM 591 O O . LYS A 1 72 ? 4.368 -11.738 -15.718 1.00 75.06 72 LYS A O 1
ATOM 596 N N . GLY A 1 73 ? 4.289 -10.449 -17.558 1.00 75.69 73 GLY A N 1
ATOM 597 C CA . GLY A 1 73 ? 3.168 -9.613 -17.126 1.00 75.69 73 GLY A CA 1
ATOM 598 C C . GLY A 1 73 ? 1.868 -10.409 -16.980 1.00 75.69 73 GLY A C 1
ATOM 599 O O . GLY A 1 73 ? 1.169 -10.253 -15.986 1.00 75.69 73 GLY A O 1
ATOM 600 N N . ILE A 1 74 ? 1.575 -11.336 -17.897 1.00 80.94 74 ILE A N 1
ATOM 601 C CA . ILE A 1 74 ? 0.387 -12.207 -17.802 1.00 80.94 74 ILE A CA 1
ATOM 602 C C . ILE A 1 74 ? 0.454 -13.090 -16.546 1.00 80.94 74 ILE A C 1
ATOM 604 O O . ILE A 1 74 ? -0.527 -13.208 -15.812 1.00 80.94 74 ILE A O 1
ATOM 608 N N . VAL A 1 75 ? 1.627 -13.659 -16.242 1.00 81.31 75 VAL A N 1
ATOM 609 C CA . VAL A 1 75 ? 1.841 -14.452 -15.017 1.00 81.31 75 VAL A CA 1
ATOM 610 C C . VAL A 1 75 ? 1.691 -13.594 -13.756 1.00 81.31 75 VAL A C 1
ATOM 612 O O . VAL A 1 75 ? 1.114 -14.051 -12.770 1.00 81.31 75 VAL A O 1
ATOM 615 N N . MET A 1 76 ? 2.174 -12.349 -13.776 1.00 78.81 76 MET A N 1
ATOM 616 C CA . MET A 1 76 ? 1.979 -11.390 -12.685 1.00 78.81 76 MET A CA 1
ATOM 617 C C . MET A 1 76 ? 0.491 -11.092 -12.466 1.00 78.81 76 MET A C 1
ATOM 619 O O . MET A 1 76 ? 0.019 -11.196 -11.337 1.00 78.81 76 MET A O 1
ATOM 623 N N . TRP A 1 77 ? -0.261 -10.793 -13.529 1.00 75.69 77 TRP A N 1
ATOM 624 C CA . TRP A 1 77 ? -1.705 -10.558 -13.456 1.00 75.69 77 TRP A CA 1
ATOM 625 C C . TRP A 1 77 ? -2.458 -11.775 -12.917 1.00 75.69 77 TRP A C 1
ATOM 627 O O . TRP A 1 77 ? -3.312 -11.628 -12.047 1.00 75.69 77 TRP A O 1
ATOM 637 N N . LEU A 1 78 ? -2.096 -12.986 -13.348 1.00 83.06 78 LEU A N 1
ATOM 638 C CA . LEU A 1 78 ? -2.643 -14.227 -12.795 1.00 83.06 78 LEU A CA 1
ATOM 639 C C . LEU A 1 78 ? -2.347 -14.365 -11.296 1.00 83.06 78 LEU A C 1
ATOM 641 O O . LEU A 1 78 ? -3.259 -14.656 -10.523 1.00 83.06 78 LEU A O 1
ATOM 645 N N . LYS A 1 79 ? -1.104 -14.116 -10.863 1.00 79.62 79 LYS A N 1
ATOM 646 C CA . LYS A 1 79 ? -0.724 -14.147 -9.440 1.00 79.62 79 LYS A CA 1
ATOM 647 C C . LYS A 1 79 ? -1.464 -13.095 -8.619 1.00 79.62 79 LYS A C 1
ATOM 649 O O . LYS A 1 79 ? -1.899 -13.404 -7.513 1.00 79.62 79 LYS A O 1
ATOM 654 N N . LEU A 1 80 ? -1.628 -11.889 -9.154 1.00 78.94 80 LEU A N 1
ATOM 655 C CA . LEU A 1 80 ? -2.349 -10.796 -8.509 1.00 78.94 80 LEU A CA 1
ATOM 656 C C . LEU A 1 80 ? -3.834 -11.133 -8.373 1.00 78.94 80 LEU A C 1
ATOM 658 O O . LEU A 1 80 ? -4.371 -11.052 -7.276 1.00 78.94 80 LEU A O 1
ATOM 662 N N . LEU A 1 81 ? -4.482 -11.621 -9.434 1.00 80.56 81 LEU A N 1
ATOM 663 C CA . LEU A 1 81 ? -5.876 -12.072 -9.387 1.00 80.56 81 LEU A CA 1
ATOM 664 C C . LEU A 1 81 ? -6.073 -13.220 -8.392 1.00 80.56 81 LEU A C 1
ATOM 666 O O . LEU A 1 81 ? -7.051 -13.227 -7.647 1.00 80.56 81 LEU A O 1
ATOM 670 N N . PHE A 1 82 ? -5.144 -14.176 -8.346 1.00 82.81 82 PHE A N 1
ATOM 671 C CA . PHE A 1 82 ? -5.218 -15.293 -7.408 1.00 82.81 82 PHE A CA 1
ATOM 672 C C . PHE A 1 82 ? -4.980 -14.843 -5.961 1.00 82.81 82 PHE A C 1
ATOM 674 O O . PHE A 1 82 ? -5.702 -15.257 -5.055 1.00 82.81 82 PHE A O 1
ATOM 681 N N . GLY A 1 83 ? -4.006 -13.955 -5.745 1.00 76.56 83 GLY A N 1
ATOM 682 C CA . GLY A 1 83 ? -3.709 -13.347 -4.450 1.00 76.56 83 GLY A CA 1
ATOM 683 C C . GLY A 1 83 ? -4.879 -12.521 -3.927 1.00 76.56 83 GLY A C 1
ATOM 684 O O . GLY A 1 83 ? -5.299 -12.716 -2.790 1.00 76.56 83 GLY A O 1
ATOM 685 N N . LEU A 1 84 ? -5.466 -11.681 -4.782 1.00 73.88 84 LEU A N 1
ATOM 686 C CA . LEU A 1 84 ? -6.660 -10.897 -4.476 1.00 73.88 84 LEU A CA 1
ATOM 687 C C . LEU A 1 84 ? -7.854 -11.798 -4.177 1.00 73.88 84 LEU A C 1
ATOM 689 O O . LEU A 1 84 ? -8.475 -11.625 -3.135 1.00 73.88 84 LEU A O 1
ATOM 693 N N . LYS A 1 85 ? -8.152 -12.799 -5.020 1.00 76.44 85 LYS A N 1
ATOM 694 C CA . LYS A 1 85 ? -9.235 -13.758 -4.745 1.00 76.44 85 LYS A CA 1
ATOM 695 C C . LYS A 1 85 ? -9.031 -14.447 -3.402 1.00 76.44 85 LYS A C 1
ATOM 697 O O . LYS A 1 85 ? -9.970 -14.518 -2.618 1.00 76.44 85 LYS A O 1
ATOM 702 N N . ARG A 1 86 ? -7.813 -14.904 -3.103 1.00 77.69 86 ARG A N 1
ATOM 703 C CA . ARG A 1 86 ? -7.489 -15.531 -1.816 1.00 77.69 86 ARG A CA 1
ATOM 704 C C . ARG A 1 86 ? -7.683 -14.565 -0.648 1.00 77.69 86 ARG A C 1
ATOM 706 O O . ARG A 1 86 ? -8.210 -14.977 0.378 1.00 77.69 86 ARG A O 1
ATOM 713 N N . LEU A 1 87 ? -7.279 -13.304 -0.796 1.00 71.12 87 LEU A N 1
ATOM 714 C CA . LEU A 1 87 ? -7.435 -12.274 0.232 1.00 71.12 87 LEU A CA 1
ATOM 715 C C . LEU A 1 87 ? -8.917 -11.946 0.472 1.00 71.12 87 LEU A C 1
ATOM 717 O O . LEU A 1 87 ? -9.364 -11.914 1.612 1.00 71.12 87 LEU A O 1
ATOM 721 N N . ILE A 1 88 ? -9.690 -11.789 -0.604 1.00 72.88 88 ILE A N 1
ATOM 722 C CA . ILE A 1 88 ? -11.132 -11.517 -0.567 1.00 72.88 88 ILE A CA 1
ATOM 723 C C . ILE A 1 88 ? -11.881 -12.679 0.094 1.00 72.88 88 ILE A C 1
ATOM 725 O O . ILE A 1 88 ? -12.694 -12.446 0.985 1.00 72.88 88 ILE A O 1
ATOM 729 N N . TYR A 1 89 ? -11.575 -13.924 -0.284 1.00 66.19 89 TYR A N 1
ATOM 730 C CA . TYR A 1 89 ? -12.196 -15.112 0.313 1.00 66.19 89 TYR A CA 1
ATOM 731 C C . TYR A 1 89 ? -11.819 -15.310 1.783 1.00 66.19 89 TYR A C 1
ATOM 733 O O . TYR A 1 89 ? -12.618 -15.839 2.549 1.00 66.19 89 TYR A O 1
ATOM 741 N N . LYS A 1 90 ? -10.609 -14.909 2.183 1.00 65.06 90 LYS A N 1
ATOM 742 C CA . LYS A 1 90 ? -10.126 -15.092 3.555 1.00 65.06 90 LYS A CA 1
ATOM 743 C C . LYS A 1 90 ? -10.600 -13.992 4.510 1.00 65.06 90 LYS A C 1
ATOM 745 O O . LYS A 1 90 ? -10.729 -14.264 5.696 1.00 65.06 90 LYS A O 1
ATOM 750 N N . GLU A 1 91 ? -10.832 -12.773 4.018 1.00 65.38 91 GLU A N 1
ATOM 751 C CA . GLU A 1 91 ? -11.040 -11.587 4.868 1.00 65.38 91 GLU A CA 1
ATOM 752 C C . GLU A 1 91 ? -12.323 -10.781 4.544 1.00 65.38 91 GLU A C 1
ATOM 754 O O . GLU A 1 91 ? -12.514 -9.725 5.135 1.00 65.38 91 GLU A O 1
ATOM 759 N N . LEU A 1 92 ? -13.227 -11.251 3.664 1.00 59.84 92 LEU A N 1
ATOM 760 C CA . LEU A 1 92 ? -14.597 -10.707 3.483 1.00 59.84 92 LEU A CA 1
ATOM 761 C C . LEU A 1 92 ? -14.634 -9.169 3.316 1.00 59.84 92 LEU A C 1
ATOM 763 O O . LEU A 1 92 ? -15.252 -8.422 4.074 1.00 59.84 92 LEU A O 1
ATOM 767 N N . ILE A 1 93 ? -13.888 -8.688 2.324 1.00 59.97 93 ILE A N 1
ATOM 768 C CA . ILE A 1 93 ? -13.574 -7.268 2.157 1.00 59.97 93 ILE A CA 1
ATOM 769 C C . ILE A 1 93 ? -14.647 -6.558 1.315 1.00 59.97 93 ILE A C 1
ATOM 771 O O . ILE A 1 93 ? -14.929 -6.976 0.192 1.00 59.97 93 ILE A O 1
ATOM 775 N N . VAL A 1 94 ? -15.199 -5.445 1.817 1.00 54.81 94 VAL A N 1
ATOM 776 C CA . VAL A 1 94 ? -16.037 -4.534 1.014 1.00 54.81 94 VAL A CA 1
ATOM 777 C C . VAL A 1 94 ? -15.121 -3.675 0.143 1.00 54.81 94 VAL A C 1
ATOM 779 O O . VAL A 1 94 ? -14.304 -2.905 0.642 1.00 54.81 94 VAL A O 1
ATOM 782 N N . THR A 1 95 ? -15.233 -3.846 -1.170 1.00 51.88 95 THR A N 1
ATOM 783 C CA . THR A 1 95 ? -14.376 -3.214 -2.177 1.00 51.88 95 THR A CA 1
ATOM 784 C C . THR A 1 95 ? -14.788 -1.749 -2.377 1.00 51.88 95 THR A C 1
ATOM 786 O O . THR A 1 95 ? -15.827 -1.484 -2.974 1.00 51.88 95 THR A O 1
ATOM 789 N N . SER A 1 96 ? -14.001 -0.779 -1.894 1.00 45.53 96 SER A N 1
ATOM 790 C CA . SER A 1 96 ? -14.146 0.630 -2.297 1.00 45.53 96 SER A CA 1
ATOM 791 C C . SER A 1 96 ? -13.189 0.901 -3.455 1.00 45.53 96 SER A C 1
ATOM 793 O O . SER A 1 96 ? -11.994 1.120 -3.260 1.00 45.53 96 SER A O 1
ATOM 795 N N . LEU A 1 97 ? -13.705 0.807 -4.675 1.00 40.69 97 LEU A N 1
ATOM 796 C CA . LEU A 1 97 ? -12.938 0.982 -5.900 1.00 40.69 97 LEU A CA 1
ATOM 797 C C . LEU A 1 97 ? -12.753 2.491 -6.163 1.00 40.69 97 LEU A C 1
ATOM 799 O O . LEU A 1 97 ? -13.633 3.132 -6.728 1.00 40.69 97 LEU A O 1
ATOM 803 N N . MET A 1 98 ? -11.638 3.080 -5.720 1.00 41.25 98 MET A N 1
ATOM 804 C CA . MET A 1 98 ? -11.224 4.419 -6.163 1.00 41.25 98 MET A CA 1
ATOM 805 C C . MET A 1 98 ? -10.508 4.289 -7.514 1.00 41.25 98 MET A C 1
ATOM 807 O O . MET A 1 98 ? -9.293 4.137 -7.581 1.00 41.25 98 MET A O 1
ATOM 811 N N . LEU A 1 99 ? -11.287 4.290 -8.598 1.00 34.16 99 LEU A N 1
ATOM 812 C CA . LEU A 1 99 ? -10.786 4.534 -9.951 1.00 34.16 99 LEU A CA 1
ATOM 813 C C . LEU A 1 99 ? -10.534 6.042 -10.095 1.00 34.16 99 LEU A C 1
ATOM 815 O O . LEU A 1 99 ? -11.490 6.814 -10.131 1.00 34.16 99 LEU A O 1
ATOM 819 N N . SER A 1 100 ? -9.268 6.457 -10.179 1.00 36.56 100 SER A N 1
ATOM 820 C CA . SER A 1 100 ? -8.931 7.735 -10.818 1.00 36.56 100 SER A CA 1
ATOM 821 C C . SER A 1 100 ? -9.050 7.525 -12.322 1.00 36.56 100 SER A C 1
ATOM 823 O O . SER A 1 100 ? -8.373 6.648 -12.866 1.00 36.56 100 SER A O 1
ATOM 825 N N . GLN A 1 101 ? -9.948 8.285 -12.949 1.00 35.88 101 GLN A N 1
ATOM 826 C CA . GLN A 1 101 ? -9.904 8.559 -14.386 1.00 35.88 101 GLN A CA 1
ATOM 827 C C . GLN A 1 101 ? -8.674 9.406 -14.721 1.00 35.88 101 GLN A C 1
ATOM 829 O O . GLN A 1 101 ? -8.132 10.039 -13.779 1.00 35.88 101 GLN A O 1
#

Foldseek 3Di:
DDQAAAEAEDADDCPDPCCVVPVLVVVVVVVVVHDPNYAYEYEYEDCDPPDPDPDDPRYHYDYQNQDPDDPVNVVSVVVVVVVVVVCCVVRVHDYPDPDDD

pLDDT: mean 70.44, std 11.86, range [34.16, 83.56]

Secondary structure (DSSP, 8-state):
----EEEEEESS-TT-HHIIIIIHHHHHHHHHHS-TT--EEEEEEESS--------TTEEEEEEE---SSHHHHHHHHHHHHHHHHHHHHH-EEE------

Radius of gyration: 13.94 Å; chains: 1; bounding box: 31×29×38 Å